Protein AF-A0A9K3N3I2-F1 (afdb_monomer_lite)

Foldseek 3Di:
DQDDLVVVLVQLCVQVVWDWDQDPVRDTDTPDDDDVVSSVVSVVVCCVPAQADPPPRDSQWHWDDDPPDIDTGHPDDPD

pLDDT: mean 89.27, std 7.72, range [49.47, 94.75]

InterPro domains:
  IPR002735 Translation initiation factor IF2/IF5 domain [PF01873] (1-76)
  IPR002735 Translation initiation factor IF2/IF5 domain [SM00653] (1-77)
  IPR016189 Translation initiation factor IF2/IF5, N-terminal [SSF100966] (1-53)
  IPR016190 Translation initiation factor IF2/IF5, zinc-binding [SSF75689] (50-76)
  IPR045196 Translation initiation factor IF2/IF5 [PTHR23001] (1-76)

Secondary structure (DSSP, 8-state):
----HHHHHHHHHHHTT--EEE-TTS-EEESS---HHHHHHHHHHHHHHHTS-TTT--S-EEEEEETTEEEEEE-----

Organism: Helianthus annuus (NCBI:txid4232)

Radius of gyration: 14.26 Å; chains: 1; bounding box: 37×27×37 Å

Sequence (79 aa):
MHRQLDHVMTFLLAEMGTSGSLDGQQRLVVKGRFAPKNFEGILKKYTNEYIICNGCRSPDTILSKENRLFFLRCEQVDT

Structure (mmCIF, N/CA/C/O backbone):
data_AF-A0A9K3N3I2-F1
#
_entry.id   AF-A0A9K3N3I2-F1
#
loop_
_atom_site.group_PDB
_atom_site.id
_atom_site.type_symbol
_atom_site.label_atom_id
_atom_site.label_alt_id
_atom_site.label_comp_id
_atom_site.label_asym_id
_atom_site.label_entity_id
_atom_site.label_seq_id
_atom_site.pdbx_PDB_ins_code
_atom_site.Cartn_x
_atom_site.Cartn_y
_atom_site.Cartn_z
_atom_site.occupancy
_atom_site.B_iso_or_equiv
_atom_site.auth_seq_id
_atom_site.auth_comp_id
_atom_site.auth_asym_id
_atom_site.auth_atom_id
_atom_site.pdbx_PDB_model_num
ATOM 1 N N . MET A 1 1 ? 3.414 8.878 -7.797 1.00 62.06 1 MET A N 1
ATOM 2 C CA . MET A 1 1 ? 3.249 7.433 -7.519 1.00 62.06 1 MET A CA 1
ATOM 3 C C . MET A 1 1 ? 2.267 6.857 -8.520 1.00 62.06 1 MET A C 1
ATOM 5 O O . MET A 1 1 ? 1.120 7.282 -8.528 1.00 62.06 1 MET A O 1
ATOM 9 N N . HIS A 1 2 ? 2.687 5.899 -9.344 1.00 77.81 2 HIS A N 1
ATOM 10 C CA . HIS A 1 2 ? 1.821 5.229 -10.323 1.00 77.81 2 HIS A CA 1
ATOM 11 C C . HIS A 1 2 ? 0.974 4.134 -9.648 1.00 77.81 2 HIS A C 1
ATOM 13 O O . HIS A 1 2 ? 1.102 2.954 -9.968 1.00 77.81 2 HIS A O 1
ATOM 19 N N . ARG A 1 3 ? 0.182 4.486 -8.624 1.00 85.38 3 ARG A N 1
ATOM 20 C CA . ARG A 1 3 ? -0.605 3.529 -7.826 1.00 85.38 3 ARG A CA 1
ATOM 21 C C . ARG A 1 3 ? -2.068 3.931 -7.776 1.00 85.38 3 ARG A C 1
ATOM 23 O O . ARG A 1 3 ? -2.387 5.091 -7.544 1.00 85.38 3 ARG A O 1
ATOM 30 N N . GLN A 1 4 ? -2.943 2.948 -7.967 1.00 86.75 4 GLN A N 1
ATOM 31 C CA . GLN A 1 4 ? -4.381 3.144 -7.822 1.00 86.75 4 GLN A CA 1
ATOM 32 C C . GLN A 1 4 ? -4.737 3.323 -6.345 1.00 86.7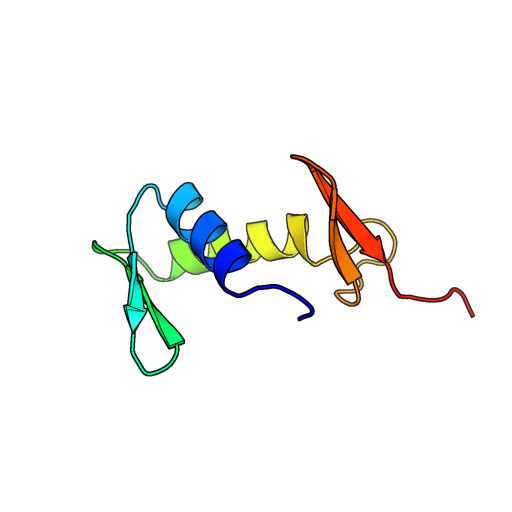5 4 GLN A C 1
ATOM 34 O O . GLN A 1 4 ? -4.247 2.577 -5.494 1.00 86.75 4 GLN A O 1
ATOM 39 N N . LEU A 1 5 ? -5.607 4.293 -6.054 1.00 88.62 5 LEU A N 1
ATOM 40 C CA . LEU A 1 5 ? -6.064 4.588 -4.693 1.00 88.62 5 LEU A CA 1
ATOM 41 C C . LEU A 1 5 ? -6.663 3.351 -4.016 1.00 88.62 5 LEU A C 1
ATOM 43 O O . LEU A 1 5 ? -6.329 3.068 -2.868 1.00 88.62 5 LEU A O 1
ATOM 47 N N . ASP A 1 6 ? -7.452 2.569 -4.752 1.00 89.38 6 ASP A N 1
ATOM 48 C CA . ASP A 1 6 ? -8.087 1.349 -4.247 1.00 89.38 6 ASP A CA 1
ATOM 49 C C . ASP A 1 6 ? -7.070 0.307 -3.772 1.00 89.38 6 ASP A C 1
ATOM 51 O O . ASP A 1 6 ? -7.295 -0.366 -2.766 1.00 89.38 6 ASP A O 1
ATOM 55 N N . HIS A 1 7 ? -5.923 0.196 -4.450 1.00 91.94 7 HIS A N 1
ATOM 56 C CA . HIS A 1 7 ? -4.861 -0.728 -4.051 1.00 91.94 7 HIS A CA 1
ATOM 57 C C . HIS A 1 7 ? -4.230 -0.301 -2.723 1.00 91.94 7 HIS A C 1
ATOM 59 O O . HIS A 1 7 ? -4.117 -1.106 -1.799 1.00 91.94 7 HIS A O 1
ATOM 65 N N . VAL A 1 8 ? -3.876 0.984 -2.610 1.00 92.06 8 VAL A N 1
ATOM 66 C CA . VAL A 1 8 ? -3.304 1.561 -1.384 1.00 92.06 8 VAL A CA 1
ATOM 67 C C . VAL A 1 8 ? -4.288 1.407 -0.223 1.00 92.06 8 VAL A C 1
ATOM 69 O O . VAL A 1 8 ? -3.919 0.937 0.849 1.00 92.06 8 VAL A O 1
ATOM 72 N N . MET A 1 9 ? -5.554 1.765 -0.442 1.00 92.62 9 MET A N 1
ATOM 73 C CA . MET A 1 9 ? -6.607 1.678 0.564 1.00 92.62 9 MET A CA 1
ATOM 74 C C . MET A 1 9 ? -6.829 0.237 1.029 1.00 92.62 9 MET A C 1
ATOM 76 O O . MET A 1 9 ? -6.855 -0.010 2.233 1.00 92.62 9 MET A O 1
ATOM 80 N N . THR A 1 10 ? -6.963 -0.710 0.098 1.00 92.12 10 THR A N 1
ATOM 81 C CA . THR A 1 10 ? -7.189 -2.124 0.429 1.00 92.12 10 THR A CA 1
ATOM 82 C C . THR A 1 10 ? -6.026 -2.687 1.240 1.00 92.12 10 THR A C 1
ATOM 84 O O . THR A 1 10 ? -6.258 -3.338 2.255 1.00 92.12 10 THR A O 1
ATOM 87 N N . PHE A 1 11 ? -4.785 -2.380 0.849 1.00 93.75 11 PHE A N 1
ATOM 88 C CA . PHE A 1 11 ? -3.595 -2.792 1.591 1.00 93.75 11 PHE A CA 1
ATOM 89 C C . PHE A 1 11 ? -3.576 -2.212 3.011 1.00 93.75 11 PHE A C 1
ATOM 91 O O . PHE A 1 11 ? -3.406 -2.949 3.979 1.00 93.75 11 PHE A O 1
ATOM 98 N N . LEU A 1 12 ? -3.797 -0.899 3.150 1.00 93.06 12 LEU A N 1
ATOM 99 C CA . LEU A 1 12 ? -3.799 -0.229 4.451 1.00 93.06 12 LEU A CA 1
ATOM 100 C C . LEU A 1 12 ? -4.862 -0.816 5.386 1.00 93.06 12 LEU A C 1
ATOM 102 O O . LEU A 1 12 ? -4.570 -1.107 6.543 1.00 93.06 12 LEU A O 1
ATOM 106 N N . LEU A 1 13 ? -6.089 -0.996 4.896 1.00 93.19 13 LEU A N 1
ATOM 107 C CA . LEU A 1 13 ? -7.191 -1.542 5.687 1.00 93.19 13 LEU A CA 1
ATOM 108 C C . LEU A 1 13 ? -6.948 -3.003 6.090 1.00 93.19 13 LEU A C 1
ATOM 110 O O . LEU A 1 13 ? -7.230 -3.360 7.235 1.00 93.19 13 LEU A O 1
ATOM 114 N N . ALA A 1 14 ? -6.376 -3.813 5.194 1.00 93.69 14 ALA A N 1
ATOM 115 C CA . ALA A 1 14 ? -6.007 -5.198 5.477 1.00 93.69 14 ALA A CA 1
ATOM 116 C C . ALA A 1 14 ? -4.915 -5.296 6.555 1.00 93.69 14 ALA A C 1
ATOM 118 O O . ALA A 1 14 ? -5.111 -5.993 7.547 1.00 93.69 14 ALA A O 1
ATOM 119 N N . GLU A 1 15 ? -3.815 -4.546 6.421 1.00 93.69 15 GLU A N 1
ATOM 120 C CA . GLU A 1 15 ? -2.720 -4.537 7.408 1.00 93.69 15 GLU A CA 1
ATOM 121 C C . GLU A 1 15 ? -3.157 -3.979 8.770 1.00 93.69 15 GLU A C 1
ATOM 123 O O . GLU A 1 15 ? -2.661 -4.404 9.813 1.00 93.69 15 GLU A O 1
ATOM 128 N N . MET A 1 16 ? -4.093 -3.028 8.786 1.00 90.50 16 MET A N 1
ATOM 129 C CA . MET A 1 16 ? -4.666 -2.498 10.026 1.00 90.50 16 MET A CA 1
ATOM 130 C C . MET A 1 16 ? -5.754 -3.393 10.632 1.00 90.50 16 MET A C 1
ATOM 132 O O . MET A 1 16 ? -6.190 -3.123 11.752 1.00 90.50 16 MET A O 1
ATOM 136 N N . GLY A 1 17 ? -6.226 -4.416 9.911 1.00 92.19 17 GLY A N 1
ATOM 137 C CA . GLY A 1 17 ? -7.319 -5.282 10.355 1.00 92.19 17 GLY A CA 1
ATOM 138 C C . GLY A 1 17 ? -8.629 -4.526 10.591 1.00 92.19 17 GLY A C 1
ATOM 139 O O . GLY A 1 17 ? -9.367 -4.833 11.525 1.00 92.19 17 GLY A O 1
ATOM 140 N N . THR A 1 18 ? -8.908 -3.499 9.787 1.00 93.06 18 THR A N 1
ATOM 141 C CA . THR A 1 18 ? -10.079 -2.631 9.964 1.00 93.06 18 THR A CA 1
ATOM 142 C C . THR A 1 18 ? -10.771 -2.329 8.637 1.00 93.06 18 THR A C 1
ATOM 144 O O . THR A 1 18 ? -10.311 -2.701 7.563 1.00 93.06 18 THR A O 1
ATOM 147 N N . SER A 1 19 ? -11.910 -1.648 8.710 1.00 93.00 19 SER A N 1
ATOM 148 C CA . SER A 1 19 ? -12.651 -1.150 7.553 1.00 93.00 19 SER A CA 1
ATOM 149 C C . SER A 1 19 ? -12.624 0.375 7.500 1.00 93.00 19 SER A C 1
ATOM 151 O O . SER A 1 19 ? -12.449 1.063 8.511 1.00 93.00 19 SER A O 1
ATOM 153 N N . GLY A 1 20 ? -12.805 0.914 6.301 1.00 91.94 20 GLY A N 1
ATOM 154 C CA . GLY A 1 20 ? -12.784 2.345 6.049 1.00 91.94 20 GLY A CA 1
ATOM 155 C C . GLY A 1 20 ? -13.326 2.682 4.669 1.00 91.94 20 GLY A C 1
ATOM 156 O O . GLY A 1 20 ? -13.688 1.792 3.900 1.00 91.94 20 GLY A O 1
ATOM 157 N N . SER A 1 21 ? -13.390 3.971 4.370 1.00 92.88 21 SER A N 1
ATOM 158 C CA . SER A 1 21 ? -13.888 4.507 3.104 1.00 92.88 21 SER A CA 1
ATOM 159 C C . SER A 1 21 ? -13.185 5.815 2.766 1.00 92.88 21 SER A C 1
ATOM 161 O O . SER A 1 21 ? -12.688 6.500 3.657 1.00 92.88 21 SER A O 1
ATOM 163 N N . LEU A 1 22 ? -13.173 6.186 1.489 1.00 92.31 22 LEU A N 1
ATOM 164 C CA . LEU A 1 22 ? -12.796 7.537 1.085 1.00 92.31 22 LEU A CA 1
ATOM 165 C C . LEU A 1 22 ? -13.970 8.492 1.330 1.00 92.31 22 LEU A C 1
ATOM 167 O O . LEU A 1 22 ? -15.124 8.135 1.090 1.00 92.31 22 LEU A O 1
ATOM 171 N N . ASP A 1 23 ? -13.686 9.692 1.828 1.00 92.19 23 ASP A N 1
ATOM 172 C CA . ASP A 1 23 ? -14.667 10.776 1.871 1.00 92.19 23 ASP A CA 1
ATOM 173 C C . ASP A 1 23 ? -14.770 11.504 0.515 1.00 92.19 23 ASP A C 1
ATOM 175 O O . ASP A 1 23 ? -14.052 11.199 -0.440 1.00 92.19 23 ASP A O 1
ATOM 179 N N . GLY A 1 24 ? -15.653 12.505 0.424 1.00 90.38 24 GLY A N 1
ATOM 180 C CA . GLY A 1 24 ? -15.826 13.309 -0.795 1.00 90.38 24 GLY A CA 1
ATOM 181 C C . GLY A 1 24 ? -14.592 14.122 -1.216 1.00 90.38 24 GLY A C 1
ATOM 182 O O . GLY A 1 24 ? -14.568 14.652 -2.320 1.00 90.38 24 GLY A O 1
ATOM 183 N N . GLN A 1 25 ? -13.566 14.210 -0.365 1.00 93.69 25 GLN A N 1
ATOM 184 C CA . GLN A 1 25 ? -12.283 14.862 -0.638 1.00 93.69 25 GLN A CA 1
ATOM 185 C C . GLN A 1 25 ? -11.156 13.843 -0.878 1.00 93.69 25 GLN A C 1
ATOM 187 O O . GLN A 1 25 ? -9.982 14.201 -0.817 1.00 93.69 25 GLN A O 1
ATOM 192 N N . GLN A 1 26 ? -11.493 12.573 -1.131 1.00 87.94 26 GLN A N 1
ATOM 193 C CA . GLN A 1 26 ? -10.541 11.473 -1.318 1.00 87.94 26 GLN A CA 1
ATOM 194 C C . GLN A 1 26 ? -9.609 11.233 -0.119 1.00 87.94 26 GLN A C 1
ATOM 196 O O . GLN A 1 26 ? -8.491 10.738 -0.273 1.00 87.94 26 GLN A O 1
ATOM 201 N N . ARG A 1 27 ? -10.061 11.539 1.100 1.00 91.19 27 ARG A N 1
ATOM 202 C CA . ARG A 1 27 ? -9.324 11.223 2.330 1.00 91.19 27 ARG A CA 1
ATOM 203 C C . ARG A 1 27 ? -9.797 9.891 2.887 1.00 91.19 27 ARG A C 1
ATOM 205 O O . ARG A 1 27 ? -10.997 9.639 2.967 1.00 91.19 27 ARG A O 1
ATOM 212 N N . LEU A 1 28 ? -8.855 9.052 3.312 1.00 90.75 28 LEU A N 1
ATOM 213 C CA . LEU A 1 28 ? -9.168 7.765 3.925 1.00 90.75 28 LEU A CA 1
ATOM 214 C C . LEU A 1 28 ? -9.697 7.959 5.352 1.00 90.75 28 LEU A C 1
ATOM 216 O O . LEU A 1 28 ? -8.975 8.397 6.246 1.00 90.75 28 LEU A O 1
ATOM 220 N N . VAL A 1 29 ? -10.954 7.584 5.564 1.00 92.50 29 VAL A N 1
ATOM 221 C CA . VAL A 1 29 ? -11.606 7.514 6.871 1.00 92.50 29 VAL A CA 1
ATOM 222 C C . VAL A 1 29 ? -11.565 6.069 7.353 1.00 92.50 29 VAL A C 1
ATOM 224 O O . VAL A 1 29 ? -12.101 5.172 6.706 1.00 92.50 29 VAL A O 1
ATOM 227 N N . VAL A 1 30 ? -10.930 5.840 8.501 1.00 92.44 30 VAL A N 1
ATOM 228 C CA . VAL A 1 30 ? -10.689 4.506 9.067 1.00 92.44 30 VAL A CA 1
ATOM 229 C C . VAL A 1 30 ? -11.483 4.346 10.359 1.00 92.44 30 VAL A C 1
ATOM 231 O O . VAL A 1 30 ? -11.489 5.247 11.199 1.00 92.44 30 VAL A O 1
ATOM 234 N N . LYS A 1 31 ? -12.141 3.200 10.557 1.00 90.56 31 LYS A N 1
ATOM 235 C CA . LYS A 1 31 ? -12.847 2.917 11.812 1.00 90.56 31 LYS A CA 1
ATOM 236 C C . LYS A 1 31 ? -11.860 2.485 12.897 1.00 90.56 31 LYS A C 1
ATOM 238 O O . LYS A 1 31 ? -11.200 1.459 12.762 1.00 90.56 31 LYS A O 1
ATOM 243 N N . GLY A 1 32 ? -11.792 3.239 13.992 1.00 89.31 32 GLY A N 1
ATOM 244 C CA . GLY A 1 32 ? -10.998 2.893 15.176 1.00 89.31 32 GLY A CA 1
ATOM 245 C C . GLY A 1 32 ? -10.072 4.015 15.641 1.00 89.31 32 GLY A C 1
ATOM 246 O O . GLY A 1 32 ? -10.095 5.124 15.113 1.00 89.31 32 GLY A O 1
ATOM 247 N N . ARG A 1 33 ? -9.260 3.723 16.662 1.00 89.06 33 ARG A N 1
ATOM 248 C CA . ARG A 1 33 ? -8.212 4.622 17.164 1.00 89.06 33 ARG A CA 1
ATOM 249 C C . ARG A 1 33 ? -6.855 4.003 16.876 1.00 89.06 33 ARG A C 1
ATOM 251 O O . ARG A 1 33 ? -6.543 2.941 17.404 1.00 89.06 33 ARG A O 1
ATOM 258 N N . PHE A 1 34 ? -6.050 4.692 16.078 1.00 88.25 34 PHE A N 1
ATOM 259 C CA . PHE A 1 34 ? -4.716 4.243 15.699 1.00 88.25 34 PHE A CA 1
ATOM 260 C C . PHE A 1 34 ? -3.695 5.314 16.053 1.00 88.25 34 PHE A C 1
ATOM 262 O O . PHE A 1 34 ? -3.919 6.502 15.818 1.00 88.25 34 PHE A O 1
ATOM 269 N N . ALA A 1 35 ? -2.564 4.896 16.617 1.00 91.50 35 ALA A N 1
ATOM 270 C CA . ALA A 1 35 ? -1.441 5.798 16.810 1.00 91.50 35 ALA A CA 1
ATOM 271 C C . ALA A 1 35 ? -0.804 6.123 15.444 1.00 91.50 35 ALA A C 1
ATOM 273 O O . ALA A 1 35 ? -0.636 5.207 14.632 1.00 91.50 35 ALA A O 1
ATOM 274 N N . PRO A 1 36 ? -0.370 7.374 15.195 1.00 89.75 36 PRO A N 1
ATOM 275 C CA . PRO A 1 36 ? 0.277 7.751 13.934 1.00 89.75 36 PRO A CA 1
ATOM 276 C C . PRO A 1 36 ? 1.471 6.860 13.558 1.00 89.75 36 PRO A C 1
ATOM 278 O O . PRO A 1 36 ? 1.661 6.537 12.389 1.00 89.75 36 PRO A O 1
ATOM 281 N N . LYS A 1 37 ? 2.228 6.384 14.559 1.00 91.06 37 LYS A N 1
ATOM 282 C CA . LYS A 1 37 ? 3.374 5.478 14.369 1.00 91.06 37 LYS A CA 1
ATOM 283 C C . LYS A 1 37 ? 3.001 4.155 13.694 1.00 91.06 37 LYS A C 1
ATOM 285 O O . LYS A 1 37 ? 3.783 3.635 12.904 1.00 91.06 37 LYS A O 1
ATOM 290 N N . ASN A 1 38 ? 1.817 3.615 13.984 1.00 87.88 38 ASN A N 1
ATOM 291 C CA . ASN A 1 38 ? 1.357 2.370 13.369 1.00 87.88 38 ASN A CA 1
ATOM 292 C C . ASN A 1 38 ? 1.103 2.592 11.875 1.00 87.88 38 ASN A C 1
ATOM 294 O O . ASN A 1 38 ? 1.520 1.787 11.047 1.00 87.88 38 ASN A O 1
ATOM 298 N N . PHE A 1 39 ? 0.486 3.726 11.539 1.00 89.25 39 PHE A N 1
ATOM 299 C CA . PHE A 1 39 ? 0.219 4.124 10.160 1.00 89.25 39 PHE A CA 1
ATOM 300 C C . PHE A 1 39 ? 1.512 4.319 9.363 1.00 89.25 39 PHE A C 1
ATOM 302 O O . PHE A 1 39 ? 1.639 3.826 8.245 1.00 89.25 39 PHE A O 1
ATOM 309 N N . GLU A 1 40 ? 2.497 4.988 9.964 1.00 92.31 40 GLU A N 1
ATOM 310 C CA . GLU A 1 40 ? 3.810 5.198 9.355 1.00 92.31 40 GLU A CA 1
ATOM 311 C C . GLU A 1 40 ? 4.528 3.869 9.069 1.00 92.31 40 GLU A C 1
ATOM 313 O O . GLU A 1 40 ? 5.099 3.688 7.994 1.00 92.31 40 GLU A O 1
ATOM 318 N N . GLY A 1 41 ? 4.463 2.911 10.000 1.00 94.75 41 GLY A N 1
ATOM 319 C CA . GLY A 1 41 ? 5.043 1.581 9.816 1.00 94.75 41 GLY A CA 1
ATOM 320 C C . GLY A 1 41 ? 4.423 0.817 8.643 1.00 94.75 41 GLY A C 1
ATOM 321 O O . GLY A 1 41 ? 5.149 0.242 7.833 1.00 94.75 41 GLY A O 1
ATOM 322 N N . ILE A 1 42 ? 3.096 0.851 8.509 1.00 93.81 42 ILE A N 1
ATOM 323 C CA . ILE A 1 42 ? 2.385 0.180 7.410 1.00 93.81 42 ILE A CA 1
ATOM 324 C C . ILE A 1 42 ? 2.675 0.867 6.070 1.00 93.81 42 ILE A C 1
ATOM 326 O O . ILE A 1 42 ? 2.943 0.193 5.077 1.00 93.81 42 ILE A O 1
ATOM 330 N N . LEU A 1 43 ? 2.705 2.202 6.031 1.00 91.88 43 LEU A N 1
ATOM 331 C CA . LEU A 1 43 ? 3.073 2.948 4.822 1.00 91.88 43 LEU A CA 1
ATOM 332 C C . LEU A 1 43 ? 4.506 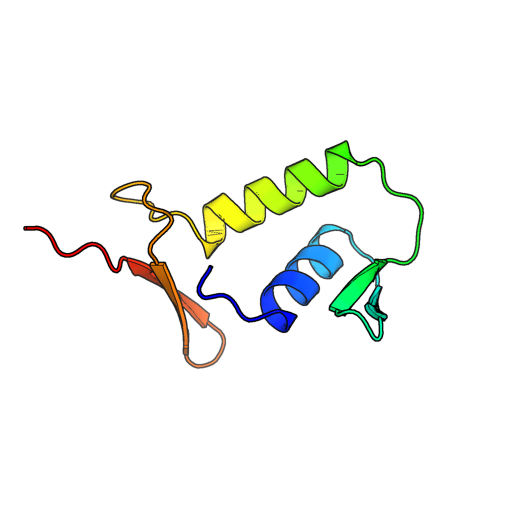2.649 4.369 1.00 91.88 43 LEU A C 1
ATOM 334 O O . LEU A 1 43 ? 4.758 2.510 3.170 1.00 91.88 43 LEU A O 1
ATOM 338 N N . LYS A 1 44 ? 5.444 2.507 5.312 1.00 94.00 44 LYS A N 1
ATOM 339 C CA . LYS A 1 44 ? 6.823 2.094 5.014 1.00 94.00 44 LYS A CA 1
ATOM 340 C C . LYS A 1 44 ? 6.872 0.697 4.400 1.00 94.00 44 LYS A C 1
ATOM 342 O O . LYS A 1 44 ? 7.549 0.519 3.391 1.00 94.00 44 LYS A O 1
ATOM 347 N N . LYS A 1 45 ? 6.120 -0.266 4.947 1.00 94.62 45 LYS A N 1
ATOM 348 C CA . LYS A 1 45 ? 5.986 -1.605 4.347 1.00 94.62 45 LYS A CA 1
ATOM 349 C C . LYS A 1 45 ? 5.440 -1.527 2.921 1.00 94.62 45 LYS A C 1
ATOM 351 O O . LYS A 1 45 ? 6.078 -2.037 2.008 1.00 94.62 45 LYS A O 1
ATOM 356 N N . TYR A 1 46 ? 4.330 -0.811 2.719 1.00 94.50 46 TYR A N 1
ATOM 357 C CA . TYR A 1 46 ? 3.722 -0.641 1.396 1.00 94.50 46 TYR A CA 1
ATOM 358 C C . TYR A 1 46 ? 4.706 -0.055 0.380 1.00 94.50 46 TYR A C 1
ATOM 360 O O . TYR A 1 46 ? 4.797 -0.513 -0.756 1.00 94.50 46 TYR A O 1
ATOM 368 N N . THR A 1 47 ? 5.468 0.952 0.804 1.00 93.38 47 THR A N 1
ATOM 369 C CA . THR A 1 47 ? 6.467 1.605 -0.043 1.00 93.38 47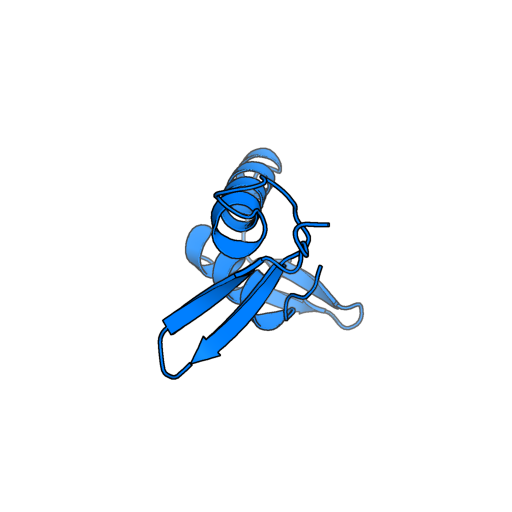 THR A CA 1
ATOM 370 C C . THR A 1 47 ? 7.569 0.629 -0.444 1.00 93.38 47 THR A C 1
ATOM 372 O O . THR A 1 47 ? 7.893 0.524 -1.623 1.00 93.38 47 THR A O 1
ATOM 375 N N . ASN A 1 48 ? 8.107 -0.133 0.504 1.00 92.81 48 ASN A N 1
ATOM 376 C CA . ASN A 1 48 ? 9.174 -1.089 0.217 1.00 92.81 48 ASN A CA 1
ATOM 377 C C . ASN A 1 48 ? 8.715 -2.245 -0.680 1.00 92.81 48 ASN A C 1
ATOM 379 O O . ASN A 1 48 ? 9.496 -2.719 -1.493 1.00 92.81 48 ASN A O 1
ATOM 383 N N . GLU A 1 49 ? 7.471 -2.695 -0.539 1.00 92.12 49 GLU A N 1
ATOM 384 C CA . GLU A 1 49 ? 6.977 -3.885 -1.236 1.00 92.12 49 GLU A CA 1
ATOM 385 C C . GLU A 1 49 ? 6.369 -3.565 -2.607 1.00 92.12 49 GLU A C 1
ATOM 387 O O . GLU A 1 49 ? 6.543 -4.318 -3.562 1.00 92.12 49 GLU A O 1
ATOM 392 N N . TYR A 1 50 ? 5.690 -2.421 -2.729 1.00 92.94 50 TYR A N 1
ATOM 393 C CA . TYR A 1 50 ? 4.906 -2.080 -3.917 1.00 92.94 50 TYR A CA 1
ATOM 394 C C . TYR A 1 50 ? 5.379 -0.822 -4.631 1.00 92.94 50 TYR A C 1
ATOM 396 O O . TYR A 1 50 ? 4.737 -0.440 -5.605 1.00 92.94 50 TYR A O 1
ATOM 404 N N . ILE A 1 51 ? 6.434 -0.134 -4.187 1.00 92.69 51 ILE A N 1
ATOM 405 C CA . ILE A 1 51 ? 6.887 1.132 -4.798 1.00 92.69 51 ILE A CA 1
ATOM 406 C C . ILE A 1 51 ? 8.375 1.106 -5.116 1.00 92.69 51 ILE A C 1
ATOM 408 O O . ILE A 1 51 ? 8.765 1.450 -6.227 1.00 92.69 51 ILE A O 1
ATOM 412 N N . ILE A 1 52 ? 9.208 0.715 -4.161 1.00 93.19 52 ILE A N 1
ATOM 413 C CA . ILE A 1 52 ? 10.656 0.737 -4.329 1.00 93.19 52 ILE A CA 1
ATOM 414 C C . ILE A 1 52 ? 11.103 -0.464 -5.155 1.00 93.19 52 ILE A C 1
ATOM 416 O O . ILE A 1 52 ? 10.753 -1.605 -4.870 1.00 93.19 52 ILE A O 1
ATOM 420 N N . CYS A 1 53 ? 11.910 -0.212 -6.182 1.00 92.38 53 CYS A N 1
ATOM 421 C CA . CYS A 1 53 ? 12.573 -1.279 -6.914 1.00 92.38 53 CYS A CA 1
ATOM 422 C C . CYS A 1 53 ? 13.649 -1.950 -6.044 1.00 92.38 53 CYS A C 1
ATOM 424 O O . CYS A 1 53 ? 14.537 -1.278 -5.518 1.00 92.38 53 CYS A O 1
ATOM 426 N N . ASN A 1 54 ? 13.645 -3.282 -5.980 1.00 89.12 54 ASN A N 1
ATOM 427 C CA . ASN A 1 54 ? 14.643 -4.053 -5.227 1.00 89.12 54 ASN A CA 1
ATOM 428 C C . ASN A 1 54 ? 16.066 -3.985 -5.814 1.00 89.12 54 ASN A C 1
ATOM 430 O O . ASN A 1 54 ? 17.021 -4.296 -5.109 1.00 89.12 54 ASN A O 1
ATOM 434 N N . GLY A 1 55 ? 16.216 -3.594 -7.085 1.00 88.81 55 GLY A N 1
ATOM 435 C CA . GLY A 1 55 ? 17.518 -3.444 -7.743 1.00 88.81 55 GLY A CA 1
ATOM 436 C C . GLY A 1 55 ? 18.130 -2.062 -7.517 1.00 88.81 55 GLY A C 1
ATOM 437 O O . GLY A 1 55 ? 19.133 -1.919 -6.824 1.00 88.81 55 GLY A O 1
ATOM 438 N N . CYS A 1 56 ? 17.509 -1.025 -8.084 1.00 90.56 56 CYS A N 1
ATOM 439 C CA . CYS A 1 56 ? 18.059 0.337 -8.088 1.00 90.56 56 CYS A CA 1
ATOM 440 C C . CYS A 1 56 ? 17.604 1.211 -6.905 1.00 90.56 56 CYS A C 1
ATOM 442 O O . CYS A 1 56 ? 18.090 2.328 -6.747 1.00 90.56 56 CYS A O 1
ATOM 444 N N . ARG A 1 57 ? 16.671 0.731 -6.067 1.00 90.44 57 ARG A N 1
ATOM 445 C CA . ARG A 1 57 ? 16.018 1.491 -4.978 1.00 90.44 57 ARG A CA 1
ATOM 446 C C . ARG A 1 57 ? 15.232 2.727 -5.436 1.00 90.44 57 ARG A C 1
ATOM 448 O O . ARG A 1 57 ? 14.802 3.520 -4.599 1.00 90.44 57 ARG A O 1
ATOM 455 N N . SER A 1 58 ? 15.007 2.882 -6.740 1.00 90.38 58 SER A N 1
ATOM 456 C CA . SER A 1 58 ? 14.184 3.961 -7.283 1.00 90.38 58 SER A CA 1
ATOM 457 C C . SER A 1 58 ? 12.701 3.746 -6.943 1.00 90.38 58 SER A C 1
ATOM 459 O O . SER A 1 58 ? 12.228 2.605 -6.991 1.00 90.38 58 SER A O 1
ATOM 461 N N . PRO A 1 59 ? 11.946 4.816 -6.628 1.00 90.56 59 PRO A N 1
ATOM 462 C CA . PRO A 1 59 ? 10.487 4.772 -6.537 1.00 90.56 59 PRO A CA 1
ATOM 463 C C . PRO A 1 59 ? 9.798 4.809 -7.913 1.00 90.56 59 PRO A C 1
ATOM 465 O O . PRO A 1 59 ? 8.567 4.761 -7.976 1.00 90.56 59 PRO A O 1
ATOM 468 N 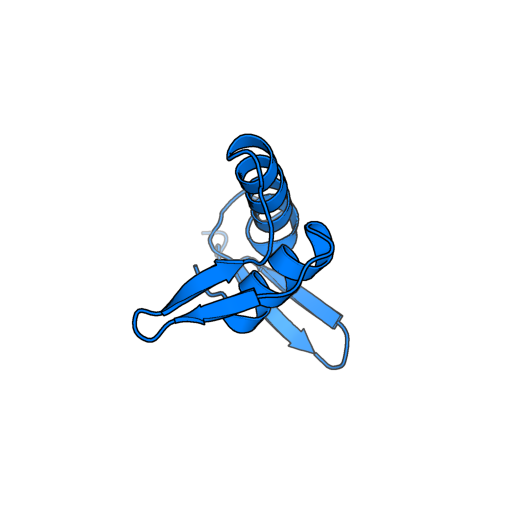N . ASP A 1 60 ? 10.571 4.941 -8.995 1.00 91.56 60 ASP A N 1
ATOM 469 C CA . ASP A 1 60 ? 10.075 5.016 -10.367 1.00 91.56 60 ASP A CA 1
ATOM 470 C C . ASP A 1 60 ? 9.767 3.617 -10.914 1.00 91.56 60 ASP A C 1
ATOM 472 O O . ASP A 1 60 ? 10.599 2.930 -11.519 1.00 91.56 60 ASP A O 1
ATOM 476 N N . THR A 1 61 ? 8.576 3.139 -10.565 1.00 92.19 61 THR A N 1
ATOM 477 C CA . THR A 1 61 ? 8.115 1.790 -10.878 1.00 92.19 61 THR A CA 1
ATOM 478 C C . THR A 1 61 ? 6.627 1.770 -11.232 1.00 92.19 61 THR A C 1
ATOM 480 O O . THR A 1 61 ? 5.808 2.496 -10.652 1.00 92.19 61 THR A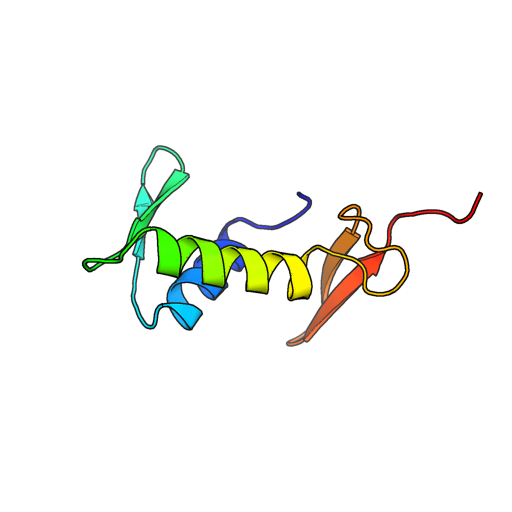 O 1
ATOM 483 N N . ILE A 1 62 ? 6.237 0.847 -12.108 1.00 91.50 62 ILE A N 1
ATOM 484 C CA . ILE A 1 62 ? 4.841 0.530 -12.434 1.00 91.50 62 ILE A CA 1
ATOM 485 C C . ILE A 1 62 ? 4.423 -0.722 -11.677 1.00 91.50 62 ILE A C 1
ATOM 487 O O . ILE A 1 62 ? 5.143 -1.717 -11.663 1.00 91.50 62 ILE A O 1
ATOM 491 N N . LEU A 1 63 ? 3.226 -0.686 -11.093 1.00 91.31 63 LEU A N 1
ATOM 492 C CA . LEU A 1 63 ? 2.569 -1.873 -10.561 1.00 91.31 63 LEU A CA 1
ATOM 493 C C . LEU A 1 63 ? 1.492 -2.327 -11.552 1.00 91.31 63 LEU A C 1
ATOM 495 O O . LEU A 1 63 ? 0.468 -1.657 -11.688 1.00 91.31 63 LEU A O 1
ATOM 499 N N . SER A 1 64 ? 1.719 -3.441 -12.247 1.00 90.44 64 SER A N 1
ATOM 500 C CA . SER A 1 64 ? 0.721 -4.073 -13.114 1.00 90.44 64 SER A CA 1
ATOM 501 C C . SER A 1 64 ? 0.024 -5.219 -12.386 1.00 90.44 64 SER A C 1
ATOM 503 O O . SER A 1 64 ? 0.609 -5.902 -11.546 1.00 90.44 64 SER A O 1
ATOM 505 N N . LYS A 1 65 ? -1.258 -5.426 -12.694 1.00 88.56 65 LYS A N 1
ATOM 506 C CA . LYS A 1 65 ? -2.038 -6.559 -12.193 1.00 88.56 65 LYS A CA 1
ATOM 507 C C . LYS A 1 65 ? -2.302 -7.514 -13.345 1.00 88.56 65 LYS A C 1
ATOM 509 O O . LYS A 1 65 ? -2.994 -7.152 -14.291 1.00 88.56 65 LYS A O 1
ATOM 514 N N . GLU A 1 66 ? -1.800 -8.734 -13.232 1.00 91.56 66 GLU A N 1
ATOM 515 C CA . GLU A 1 66 ? -2.062 -9.807 -14.187 1.00 91.56 66 GLU A CA 1
ATOM 516 C C . GLU A 1 66 ? -2.695 -10.975 -13.425 1.00 91.56 66 GLU A C 1
ATOM 518 O O . GLU A 1 66 ? -2.107 -11.565 -12.515 1.00 91.56 66 GLU A O 1
ATOM 523 N N . ASN A 1 67 ? -3.950 -11.287 -13.759 1.00 89.75 67 ASN A N 1
ATOM 524 C CA . ASN A 1 67 ? -4.787 -12.243 -13.030 1.00 89.75 67 ASN A CA 1
ATOM 525 C C . ASN A 1 67 ? -4.940 -11.888 -11.534 1.00 89.75 67 ASN A C 1
ATOM 527 O O . ASN A 1 67 ? -5.611 -10.917 -11.171 1.00 89.75 67 ASN A O 1
ATOM 531 N N . ARG A 1 68 ? -4.351 -12.710 -10.657 1.00 87.31 68 ARG A N 1
ATOM 532 C CA . ARG A 1 68 ? -4.379 -12.575 -9.191 1.00 87.31 68 ARG A CA 1
ATOM 533 C C . ARG A 1 68 ? -3.042 -12.101 -8.616 1.00 87.31 68 ARG A C 1
ATOM 535 O O . ARG A 1 68 ? -2.902 -12.065 -7.400 1.00 87.31 68 ARG A O 1
ATOM 542 N N . LEU A 1 69 ? -2.077 -11.774 -9.473 1.00 88.44 69 LEU A N 1
ATOM 543 C CA . LEU A 1 69 ? -0.723 -11.408 -9.081 1.00 88.44 69 LEU A CA 1
ATOM 544 C C . LEU A 1 69 ? -0.440 -9.953 -9.449 1.00 88.44 69 LEU A C 1
ATOM 546 O O . LEU A 1 69 ? -0.903 -9.445 -10.474 1.00 88.44 69 LEU A O 1
ATOM 550 N N . PHE A 1 70 ? 0.326 -9.294 -8.587 1.00 88.94 70 PHE A N 1
ATOM 551 C CA . PHE A 1 70 ? 0.859 -7.965 -8.835 1.00 88.94 70 PHE A CA 1
ATOM 552 C C . PHE A 1 70 ? 2.323 -8.076 -9.248 1.00 88.94 70 PHE A C 1
ATOM 554 O O . PHE A 1 70 ? 3.088 -8.824 -8.642 1.00 88.94 70 PHE A O 1
ATOM 561 N N . PHE A 1 71 ? 2.704 -7.313 -10.266 1.00 9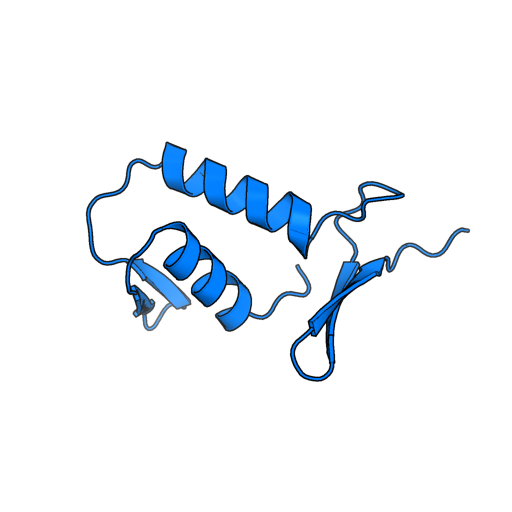1.00 71 PHE A N 1
ATOM 562 C CA . PHE A 1 71 ? 4.058 -7.264 -10.794 1.00 91.00 71 PHE A CA 1
ATOM 563 C C . PHE A 1 71 ? 4.590 -5.841 -10.687 1.00 91.00 71 PHE A C 1
ATOM 565 O O . PHE A 1 71 ? 3.987 -4.897 -11.197 1.00 91.00 71 PHE A O 1
ATOM 572 N N . LEU A 1 72 ? 5.726 -5.696 -10.011 1.00 91.75 72 LEU A N 1
ATOM 573 C CA . LEU A 1 72 ? 6.432 -4.430 -9.878 1.00 91.75 72 LEU A CA 1
ATOM 574 C C . LEU A 1 72 ? 7.519 -4.352 -10.954 1.00 91.75 72 LEU A C 1
ATOM 576 O O . LEU A 1 72 ? 8.470 -5.133 -10.938 1.00 91.75 72 LEU A O 1
ATOM 580 N N . ARG A 1 73 ? 7.385 -3.414 -11.892 1.00 90.31 73 ARG A N 1
ATOM 581 C CA . ARG A 1 73 ? 8.343 -3.180 -12.977 1.00 90.31 73 ARG A CA 1
ATOM 582 C C . ARG A 1 73 ? 9.087 -1.873 -12.745 1.00 90.31 73 ARG A C 1
ATOM 584 O O . ARG A 1 73 ? 8.459 -0.845 -12.520 1.00 90.31 73 ARG A O 1
ATOM 591 N N . CYS A 1 74 ? 10.413 -1.918 -12.818 1.00 91.31 74 CYS A N 1
ATOM 592 C CA . CYS A 1 74 ? 11.252 -0.724 -12.785 1.00 91.31 74 CYS A CA 1
ATOM 593 C C . CYS A 1 74 ? 11.151 0.042 -14.108 1.00 91.31 74 CYS A C 1
ATOM 595 O O . CYS A 1 74 ? 11.231 -0.583 -15.164 1.00 91.31 74 CYS A O 1
ATOM 597 N N . GLU A 1 75 ? 10.980 1.364 -14.046 1.00 88.38 75 GLU A N 1
ATOM 598 C CA . GLU A 1 75 ? 10.971 2.240 -15.231 1.00 88.38 75 GLU A CA 1
ATOM 599 C C . GLU A 1 75 ? 12.310 2.943 -15.473 1.00 88.38 75 GLU A C 1
ATOM 601 O O . GLU A 1 75 ? 12.488 3.577 -16.509 1.00 88.38 75 GLU A O 1
ATOM 606 N N . GLN A 1 76 ? 13.283 2.797 -14.565 1.00 80.69 76 GLN A N 1
ATOM 607 C CA . GLN A 1 76 ? 14.640 3.260 -14.843 1.00 80.69 76 GLN A CA 1
ATOM 608 C C . GLN A 1 76 ? 15.205 2.499 -16.041 1.00 80.69 76 GLN A C 1
ATOM 610 O O . GLN A 1 76 ? 15.413 1.287 -15.986 1.00 80.69 76 GLN A O 1
ATOM 615 N N . VAL A 1 77 ? 15.437 3.242 -17.115 1.00 67.00 77 VAL A N 1
ATOM 616 C CA . VAL A 1 77 ? 16.180 2.791 -18.282 1.00 67.00 77 VAL A CA 1
ATOM 617 C C . VAL A 1 77 ? 17.658 2.920 -17.922 1.00 67.00 77 VAL A C 1
ATOM 619 O O . VAL A 1 77 ? 18.109 4.030 -17.635 1.00 67.00 77 VAL A O 1
ATOM 622 N N . ASP A 1 78 ? 18.396 1.807 -17.894 1.00 55.88 78 ASP A N 1
ATOM 623 C CA . ASP A 1 78 ? 19.862 1.855 -17.870 1.00 55.88 78 ASP A CA 1
ATOM 624 C C . ASP A 1 78 ? 20.304 2.715 -19.062 1.00 55.88 78 ASP A C 1
ATOM 626 O O . ASP A 1 78 ? 20.065 2.353 -20.217 1.00 55.88 78 ASP A O 1
ATOM 630 N N . THR A 1 79 ? 20.850 3.896 -18.772 1.00 49.47 79 THR A N 1
ATOM 631 C CA . THR A 1 79 ? 21.433 4.799 -19.772 1.00 49.47 79 THR A CA 1
ATOM 632 C C . THR A 1 79 ? 22.944 4.698 -19.702 1.00 49.47 79 THR A C 1
ATOM 634 O O . THR A 1 79 ? 23.464 4.665 -18.563 1.00 49.47 79 THR A O 1
#